Protein AF-A0A962Q8M2-F1 (afdb_monomer_lite)

pLDDT: mean 83.67, std 14.51, range [39.81, 98.06]

Foldseek 3Di:
DDDDDDDDDDDDDDPDDDDPPPPPPPCCDVCNVPVVVVVVVVVVCVVVVVVVVVVVVVVVCVVPVVPVVVVVVVVVVQWDKDKDFFDAPDDDQDDPDPLCVQQVVNVVVVVVVVCVVVVHTRGMDIYTGPSQVVCVVVVHDRDDPRDQKHWDFDAD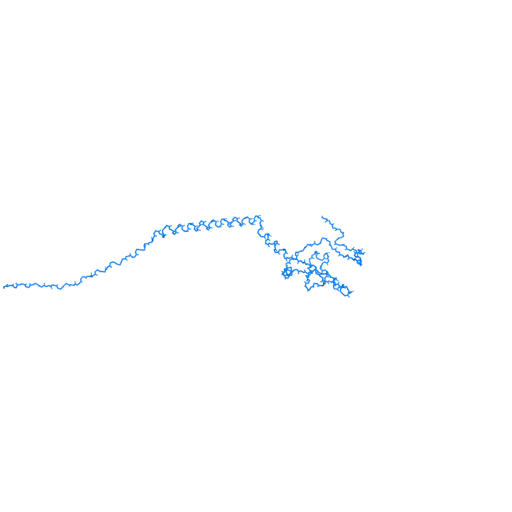PVRHTPDIDMPPPDDDD

Sequence (173 aa):
MSQSQYQRKRLRPAPGNRPPVAARRKRAGLWQKVFAPLLRVTLGVIVLGGALALGYLAWDEMRNATFQSRVLADFAATIGYHVERGPARAPLAPDRGPWDVRLGYAELPGFTQRLLQKGYGIARQAVPSRRLSELAARGVFNVYPEKTQAGLELLDMNGQVIQKARYPRKVYP

Secondary structure (DSSP, 8-state):
----------PPPP---PPP---------HIIIIIHHHHHHHHHHHHHHHHHHHHHHHHHHHHH-HHHHHHHHHHHHT--EEEEES--SSPPPPP--HHHHHTTSTTHHHHHHHHHHTT----EEEEE-HHHHHHHTTTPPP-----S-EEEEEE-TTS-EEEEEEESS----

Structure (mmCIF, N/CA/C/O backbone):
data_AF-A0A962Q8M2-F1
#
_entry.id   AF-A0A962Q8M2-F1
#
loop_
_atom_site.group_PDB
_atom_site.id
_atom_site.type_symbol
_atom_site.label_atom_id
_atom_site.label_alt_id
_atom_site.label_comp_id
_atom_site.label_asym_id
_atom_site.label_entity_id
_atom_site.label_seq_id
_atom_site.pdbx_PDB_ins_code
_atom_site.Cartn_x
_atom_site.Cartn_y
_atom_site.Cartn_z
_atom_site.occupancy
_atom_site.B_iso_or_equiv
_atom_site.auth_seq_id
_atom_site.auth_comp_id
_atom_site.auth_asym_id
_atom_site.auth_atom_id
_atom_site.pdbx_PDB_model_num
ATOM 1 N N . MET A 1 1 ? 94.525 -34.498 -93.079 1.00 39.81 1 MET A N 1
ATOM 2 C CA . MET A 1 1 ? 95.275 -33.229 -93.198 1.00 39.81 1 MET A CA 1
ATOM 3 C C . MET A 1 1 ? 94.539 -32.156 -92.405 1.00 39.81 1 MET A C 1
ATOM 5 O O . MET A 1 1 ? 93.337 -32.054 -92.582 1.00 39.81 1 MET A O 1
ATOM 9 N N . SER A 1 2 ? 95.269 -31.423 -91.552 1.00 43.88 2 SER A N 1
ATOM 10 C CA . SER A 1 2 ? 94.899 -30.197 -90.804 1.00 43.88 2 SER A CA 1
ATOM 11 C C . SER A 1 2 ? 93.735 -30.302 -89.801 1.00 43.88 2 SER A C 1
ATOM 13 O O . SER A 1 2 ? 92.577 -30.364 -90.181 1.00 43.88 2 SER A O 1
ATOM 15 N N . GLN A 1 3 ? 93.970 -30.458 -88.493 1.00 45.25 3 GLN A N 1
ATOM 16 C CA . GLN A 1 3 ? 94.343 -29.409 -87.522 1.00 45.25 3 GLN A CA 1
ATOM 17 C C . GLN A 1 3 ? 93.620 -28.063 -87.710 1.00 45.25 3 GLN A C 1
ATOM 19 O O . GLN A 1 3 ? 93.911 -27.340 -88.658 1.00 45.25 3 GLN A O 1
ATOM 24 N N . SER A 1 4 ? 92.789 -27.688 -86.729 1.00 47.69 4 SER A N 1
ATOM 25 C CA . SER A 1 4 ? 92.931 -26.394 -86.049 1.00 47.69 4 SER A CA 1
ATOM 26 C C . SER A 1 4 ? 92.242 -26.419 -84.683 1.00 47.69 4 SER A C 1
ATOM 28 O O . SER A 1 4 ? 91.036 -26.632 -84.564 1.00 47.69 4 SER A O 1
ATOM 30 N N . GLN A 1 5 ? 93.045 -26.209 -83.645 1.00 53.84 5 GLN A N 1
ATOM 31 C CA . GLN A 1 5 ? 92.617 -25.980 -82.272 1.00 53.84 5 GLN A CA 1
ATOM 32 C C . GLN A 1 5 ? 91.894 -24.634 -82.156 1.00 53.84 5 GLN A C 1
ATOM 34 O O . GLN A 1 5 ? 92.343 -23.654 -82.741 1.00 53.84 5 GLN A O 1
ATOM 39 N N . TYR A 1 6 ? 90.852 -24.553 -81.324 1.00 55.66 6 TYR A N 1
ATOM 40 C CA . TYR A 1 6 ? 90.416 -23.285 -80.737 1.00 55.66 6 TYR A CA 1
ATOM 41 C C . TYR A 1 6 ? 90.001 -23.482 -79.279 1.00 55.66 6 TYR A C 1
ATOM 43 O O . TYR A 1 6 ? 89.078 -24.226 -78.946 1.00 55.66 6 TYR A O 1
ATOM 51 N N . GLN A 1 7 ? 90.730 -22.787 -78.411 1.00 53.69 7 GLN A N 1
ATOM 52 C CA . GLN A 1 7 ? 90.511 -22.686 -76.978 1.00 53.69 7 GLN A CA 1
ATOM 53 C C . GLN A 1 7 ? 89.098 -22.192 -76.630 1.00 53.69 7 GLN A C 1
ATOM 55 O O . GLN A 1 7 ? 88.702 -21.096 -77.029 1.00 53.69 7 GLN A O 1
ATOM 60 N N . ARG A 1 8 ? 88.372 -22.927 -75.777 1.00 53.75 8 ARG A N 1
ATOM 61 C CA . ARG A 1 8 ? 87.180 -22.404 -75.091 1.00 53.75 8 ARG A CA 1
ATOM 62 C C . ARG A 1 8 ? 87.534 -21.878 -73.700 1.00 53.75 8 ARG A C 1
ATOM 64 O O . ARG A 1 8 ? 87.660 -22.607 -72.722 1.00 53.75 8 ARG A O 1
ATOM 71 N N . LYS A 1 9 ? 87.651 -20.554 -73.676 1.00 53.19 9 LYS A N 1
ATOM 72 C CA . LYS A 1 9 ? 87.553 -19.616 -72.553 1.00 53.19 9 LYS A CA 1
ATOM 73 C C . LYS A 1 9 ? 86.542 -20.098 -71.493 1.00 53.19 9 LYS A C 1
ATOM 75 O O . LYS A 1 9 ? 85.356 -20.235 -71.786 1.00 53.19 9 LYS A O 1
ATOM 80 N N . ARG A 1 10 ? 87.000 -20.339 -70.257 1.00 53.72 10 ARG A N 1
ATOM 81 C CA . ARG A 1 10 ? 86.132 -20.640 -69.103 1.00 53.72 10 ARG A CA 1
ATOM 82 C C . ARG A 1 10 ? 85.272 -19.412 -68.780 1.00 53.72 10 ARG A C 1
ATOM 84 O O . ARG A 1 10 ? 85.790 -18.394 -68.326 1.00 53.72 10 ARG A O 1
ATOM 91 N N . LEU A 1 11 ? 83.968 -19.503 -69.035 1.00 61.22 11 LEU A N 1
ATOM 92 C CA . LEU A 1 11 ? 82.983 -18.479 -68.685 1.00 61.22 11 LEU A CA 1
ATOM 93 C C . LEU A 1 11 ? 82.553 -18.665 -67.223 1.00 61.22 11 LEU A C 1
ATOM 95 O O . LEU A 1 11 ? 82.126 -19.748 -66.827 1.00 61.22 11 LEU A O 1
ATOM 99 N N . ARG A 1 12 ? 82.681 -17.602 -66.422 1.00 55.94 12 ARG A N 1
ATOM 100 C CA . ARG A 1 12 ? 82.076 -17.504 -65.086 1.00 55.94 12 ARG A CA 1
ATOM 101 C C . ARG A 1 12 ? 80.547 -17.595 -65.231 1.00 55.94 12 ARG A C 1
ATOM 103 O O . ARG A 1 12 ? 80.019 -16.957 -66.144 1.00 55.94 12 ARG A O 1
ATOM 110 N N . PRO A 1 13 ? 79.825 -18.332 -64.369 1.00 58.47 13 PRO A N 1
ATOM 111 C CA . PRO A 1 13 ? 78.370 -18.328 -64.415 1.00 58.47 13 PRO A CA 1
ATOM 112 C C . PRO A 1 13 ? 77.850 -16.929 -64.062 1.00 58.47 13 PRO A C 1
ATOM 114 O O . PRO A 1 13 ? 78.209 -16.353 -63.035 1.00 58.47 13 PRO A O 1
ATOM 117 N N . ALA A 1 14 ? 77.033 -16.380 -64.959 1.00 60.56 14 ALA A N 1
ATOM 118 C CA . ALA A 1 14 ? 76.285 -15.148 -64.756 1.00 60.56 14 ALA A CA 1
ATOM 119 C C . ALA A 1 14 ? 75.292 -15.312 -63.586 1.00 60.56 14 ALA A C 1
ATOM 121 O O . ALA A 1 14 ? 74.832 -16.432 -63.343 1.00 60.56 14 ALA A O 1
ATOM 122 N N . PRO A 1 15 ? 74.936 -14.234 -62.861 1.00 54.62 15 PRO A N 1
ATOM 123 C CA . PRO A 1 15 ? 73.943 -14.309 -61.796 1.00 54.62 15 PRO A CA 1
ATOM 124 C C . PRO A 1 15 ? 72.609 -14.789 -62.375 1.00 54.62 15 PRO A C 1
ATOM 126 O O . PRO A 1 15 ? 71.958 -14.097 -63.154 1.00 54.62 15 PRO A O 1
ATOM 129 N N . GLY A 1 16 ? 72.241 -16.018 -62.012 1.00 52.97 16 GLY A N 1
ATOM 130 C CA . GLY A 1 16 ? 71.000 -16.653 -62.420 1.00 52.97 16 GLY A CA 1
ATOM 131 C C . GLY A 1 16 ? 69.795 -15.882 -61.894 1.00 52.97 16 GLY A C 1
ATOM 132 O O . GLY A 1 16 ? 69.687 -15.596 -60.700 1.00 52.97 16 GLY A O 1
ATOM 133 N N . ASN A 1 17 ? 68.900 -15.563 -62.824 1.00 60.66 17 ASN A N 1
ATOM 134 C CA . ASN A 1 17 ? 67.601 -14.946 -62.615 1.00 60.66 17 ASN A CA 1
ATOM 135 C C . ASN A 1 17 ? 66.845 -15.607 -61.453 1.00 60.66 17 ASN A C 1
ATOM 137 O O . ASN A 1 17 ? 66.380 -16.741 -61.567 1.00 60.66 17 ASN A O 1
ATOM 141 N N . ARG A 1 18 ? 66.654 -14.872 -60.352 1.00 59.50 18 ARG A N 1
ATOM 142 C CA . ARG A 1 18 ? 65.580 -15.194 -59.408 1.00 59.50 18 ARG A CA 1
ATOM 143 C C . ARG A 1 18 ? 64.263 -14.927 -60.146 1.00 59.50 18 ARG A C 1
ATOM 145 O O . ARG A 1 18 ? 64.118 -13.821 -60.674 1.00 59.50 18 ARG A O 1
ATOM 152 N N . PRO A 1 19 ? 63.317 -15.880 -60.225 1.00 60.56 19 PRO A N 1
ATOM 153 C CA . PRO A 1 19 ? 62.005 -15.567 -60.770 1.00 60.56 19 PRO A CA 1
ATOM 154 C C . PRO A 1 19 ? 61.410 -14.419 -59.941 1.00 60.56 19 PRO A C 1
ATOM 156 O O . PRO A 1 19 ? 61.596 -14.401 -58.717 1.00 60.56 19 PRO A O 1
ATOM 159 N N . PRO A 1 20 ? 60.734 -13.437 -60.561 1.00 60.44 20 PRO A N 1
ATOM 160 C CA . PRO A 1 20 ? 60.090 -12.382 -59.799 1.00 60.44 20 PRO A CA 1
ATOM 161 C C . PRO A 1 20 ? 59.105 -13.037 -58.830 1.00 60.44 20 PRO A C 1
ATOM 163 O O . PRO A 1 20 ? 58.244 -13.815 -59.242 1.00 60.44 20 PRO A O 1
ATOM 166 N N . VAL A 1 21 ? 59.251 -12.747 -57.534 1.00 59.94 21 VAL A N 1
ATOM 167 C CA . VAL A 1 21 ? 58.267 -13.124 -56.518 1.00 59.94 21 VAL A CA 1
ATOM 168 C C . VAL A 1 21 ? 56.952 -12.517 -56.982 1.00 59.94 21 VAL A C 1
ATOM 170 O O . VAL A 1 21 ? 56.803 -11.294 -56.982 1.00 59.94 21 VAL A O 1
ATOM 173 N N . ALA A 1 22 ? 56.034 -13.354 -57.470 1.00 58.16 22 ALA A N 1
ATOM 174 C CA . ALA A 1 22 ? 54.745 -12.896 -57.950 1.00 58.16 22 ALA A CA 1
ATOM 175 C C . ALA A 1 22 ? 54.082 -12.136 -56.801 1.00 58.16 22 ALA A C 1
ATOM 177 O O . ALA A 1 22 ? 53.712 -12.727 -55.784 1.00 58.16 22 ALA A O 1
ATOM 178 N N . ALA A 1 23 ? 53.985 -10.812 -56.934 1.00 58.47 23 ALA A N 1
ATOM 179 C CA . ALA A 1 23 ? 53.290 -9.985 -55.970 1.00 58.47 23 ALA A CA 1
ATOM 180 C C . ALA A 1 23 ? 51.878 -10.556 -55.851 1.00 58.47 23 ALA A C 1
ATOM 182 O O . ALA A 1 23 ? 51.100 -10.511 -56.809 1.00 58.47 23 ALA A O 1
ATOM 183 N N . ARG A 1 24 ? 51.562 -11.148 -54.693 1.00 57.09 24 ARG A N 1
ATOM 184 C CA . ARG A 1 24 ? 50.233 -11.663 -54.371 1.00 57.09 24 ARG A CA 1
ATOM 185 C C . ARG A 1 24 ? 49.301 -10.459 -54.320 1.00 57.09 24 ARG A C 1
ATOM 187 O O . ARG A 1 24 ? 49.057 -9.894 -53.258 1.00 57.09 24 ARG A O 1
ATOM 194 N N . ARG A 1 25 ? 48.825 -10.019 -55.489 1.00 58.47 25 ARG A N 1
ATOM 195 C CA . ARG A 1 25 ? 47.804 -8.985 -55.634 1.00 58.47 25 ARG A CA 1
ATOM 196 C C . ARG A 1 25 ? 46.627 -9.489 -54.816 1.00 58.47 25 ARG A C 1
ATOM 198 O O . ARG A 1 25 ? 45.952 -10.431 -55.230 1.00 58.47 25 ARG A O 1
ATOM 205 N N . LYS A 1 26 ? 46.403 -8.899 -53.637 1.00 60.25 26 LYS A N 1
ATOM 206 C CA . LYS A 1 26 ? 45.148 -9.065 -52.910 1.00 60.25 26 LYS A CA 1
ATOM 207 C C . LYS A 1 26 ? 44.077 -8.523 -53.848 1.00 60.25 26 LYS A C 1
ATOM 209 O O . LYS A 1 26 ? 43.858 -7.317 -53.914 1.00 60.25 26 LYS A O 1
ATOM 214 N N . ARG A 1 27 ? 43.473 -9.402 -54.651 1.00 56.25 27 ARG A N 1
ATOM 215 C CA . ARG A 1 27 ? 42.245 -9.103 -55.377 1.00 56.25 27 ARG A CA 1
ATOM 216 C C . ARG A 1 27 ? 41.196 -8.909 -54.289 1.00 56.25 27 ARG A C 1
ATOM 218 O O . ARG A 1 27 ? 40.536 -9.861 -53.897 1.00 56.25 27 ARG A O 1
ATOM 225 N N . ALA A 1 28 ? 41.126 -7.699 -53.735 1.00 60.56 28 ALA A N 1
ATOM 226 C CA . ALA A 1 28 ? 39.992 -7.262 -52.943 1.00 60.56 28 ALA A CA 1
ATOM 227 C C . ALA A 1 28 ? 38.801 -7.342 -53.897 1.00 60.56 28 ALA A C 1
ATOM 229 O O . ALA A 1 28 ? 38.640 -6.487 -54.772 1.00 60.56 28 ALA A O 1
ATOM 230 N N . GLY A 1 29 ? 38.097 -8.476 -53.837 1.00 60.97 29 GLY A N 1
ATOM 231 C CA . GLY A 1 29 ? 37.038 -8.815 -54.774 1.00 60.97 29 GLY A CA 1
ATOM 232 C C . GLY A 1 29 ? 35.982 -7.722 -54.762 1.00 60.97 29 GLY A C 1
ATOM 233 O O . GLY A 1 29 ? 35.800 -7.064 -53.738 1.00 60.97 29 GLY A O 1
ATOM 234 N N . LEU A 1 30 ? 35.276 -7.528 -55.879 1.00 59.97 30 LEU A N 1
ATOM 235 C CA . LEU A 1 30 ? 34.151 -6.586 -55.968 1.00 59.97 30 LEU A CA 1
ATOM 236 C C . LEU A 1 30 ? 33.201 -6.690 -54.755 1.00 59.97 30 LEU A C 1
ATOM 238 O O . LEU A 1 30 ? 32.690 -5.682 -54.281 1.00 59.97 30 LEU A O 1
ATOM 242 N N . TRP A 1 31 ? 33.070 -7.883 -54.171 1.00 57.12 31 TRP A N 1
ATOM 243 C CA . TRP A 1 31 ? 32.401 -8.133 -52.895 1.00 57.12 31 TRP A CA 1
ATOM 244 C C . TRP A 1 31 ? 32.852 -7.217 -51.735 1.00 57.12 31 TRP A C 1
ATOM 246 O O . TRP A 1 31 ? 32.015 -6.635 -51.056 1.00 57.12 31 TRP A O 1
ATOM 256 N N . GLN A 1 32 ? 34.149 -6.983 -51.521 1.00 63.31 32 GLN A N 1
ATOM 257 C CA . GLN A 1 32 ? 34.619 -6.082 -50.455 1.00 63.31 32 GLN A CA 1
ATOM 258 C C . GLN A 1 32 ? 34.373 -4.595 -50.750 1.00 63.31 32 GLN A C 1
ATOM 260 O O . GLN A 1 32 ? 34.325 -3.799 -49.818 1.00 63.31 32 GLN A O 1
ATOM 265 N N . LYS A 1 33 ? 34.236 -4.203 -52.022 1.00 62.25 33 LYS A N 1
ATOM 266 C CA . LYS A 1 33 ? 34.080 -2.792 -52.416 1.00 62.25 33 LYS A CA 1
ATOM 267 C C . LYS A 1 33 ? 32.628 -2.352 -52.562 1.00 62.25 33 LYS A C 1
ATOM 269 O O . LYS A 1 33 ? 32.366 -1.166 -52.426 1.00 62.25 33 LYS A O 1
ATOM 274 N N . VAL A 1 34 ? 31.709 -3.283 -52.826 1.00 66.62 34 VAL A N 1
ATOM 275 C CA . VAL A 1 34 ? 30.295 -2.966 -53.091 1.00 66.62 34 VAL A CA 1
ATOM 276 C C . VAL A 1 34 ? 29.365 -3.585 -52.044 1.00 66.62 34 VAL A C 1
ATOM 278 O O . VAL A 1 34 ? 28.531 -2.881 -51.486 1.00 66.62 34 VAL A O 1
ATOM 281 N N . PHE A 1 35 ? 29.555 -4.859 -51.676 1.00 71.50 35 PHE A N 1
ATOM 282 C CA . PHE A 1 35 ? 28.709 -5.506 -50.661 1.00 71.50 35 PHE A CA 1
ATOM 283 C C . PHE A 1 35 ? 29.010 -5.023 -49.239 1.00 71.50 35 PHE A C 1
ATOM 285 O O . PHE A 1 35 ? 28.086 -4.819 -48.461 1.00 71.50 35 PHE A O 1
ATOM 292 N N . ALA A 1 36 ? 30.279 -4.795 -48.887 1.00 74.31 36 ALA A N 1
ATOM 293 C CA . ALA A 1 36 ? 30.637 -4.311 -47.551 1.00 74.31 36 ALA A CA 1
ATOM 294 C C . ALA A 1 36 ? 30.062 -2.918 -47.202 1.00 74.31 36 ALA A C 1
ATOM 296 O O . ALA A 1 36 ? 29.542 -2.772 -46.095 1.00 74.31 36 ALA A O 1
ATOM 297 N N . PRO A 1 37 ? 30.114 -1.887 -48.075 1.00 78.25 37 PRO A N 1
ATOM 298 C CA . PRO A 1 37 ? 29.455 -0.615 -47.782 1.00 78.25 37 PRO A CA 1
ATOM 299 C C . PRO A 1 37 ? 27.929 -0.724 -47.830 1.00 78.25 37 PRO A C 1
ATOM 301 O O . PRO A 1 37 ? 27.277 -0.130 -46.979 1.00 78.25 37 PRO A O 1
ATOM 304 N N . LEU A 1 38 ? 27.359 -1.522 -48.741 1.00 84.31 38 LEU A N 1
ATOM 305 C CA . LEU A 1 38 ? 25.911 -1.738 -48.801 1.00 84.31 38 LEU A CA 1
ATOM 306 C C . LEU A 1 38 ? 25.385 -2.369 -47.504 1.00 84.31 38 LEU A C 1
ATOM 308 O O . LEU A 1 38 ? 24.446 -1.843 -46.919 1.00 84.31 38 LEU A O 1
ATOM 312 N N . LEU A 1 39 ? 26.054 -3.413 -46.999 1.00 86.94 39 LEU A N 1
ATOM 313 C CA . LEU A 1 39 ? 25.722 -4.061 -45.726 1.00 86.94 39 LEU A CA 1
ATOM 314 C C . LEU A 1 39 ? 25.811 -3.083 -44.541 1.00 86.94 39 LEU A C 1
ATOM 316 O O . LEU A 1 39 ? 24.973 -3.105 -43.642 1.00 86.94 39 LEU A O 1
ATOM 320 N N . ARG A 1 40 ? 26.825 -2.208 -44.531 1.00 87.06 40 ARG A N 1
ATOM 321 C CA . ARG A 1 40 ? 26.994 -1.185 -43.486 1.00 87.06 40 ARG A CA 1
ATOM 322 C C . ARG A 1 40 ? 25.892 -0.135 -43.530 1.00 87.06 40 ARG A C 1
ATOM 324 O O . ARG A 1 40 ? 25.403 0.250 -42.476 1.00 87.06 40 ARG A O 1
ATOM 331 N N . VAL A 1 41 ? 25.492 0.304 -44.722 1.00 90.44 41 VAL A N 1
ATOM 332 C CA . VAL A 1 41 ? 24.385 1.252 -44.894 1.00 90.44 41 VAL A CA 1
ATOM 333 C C . VAL A 1 41 ? 23.072 0.607 -44.472 1.00 90.44 41 VAL A C 1
ATOM 335 O O . VAL A 1 41 ? 22.346 1.205 -43.689 1.00 90.44 41 VAL A O 1
ATOM 338 N N . THR A 1 42 ? 22.788 -0.627 -44.895 1.00 90.88 42 THR A N 1
ATOM 339 C CA . THR A 1 42 ? 21.571 -1.332 -44.467 1.00 90.88 42 THR A CA 1
ATOM 340 C C . THR A 1 42 ? 21.541 -1.534 -42.957 1.00 90.88 42 THR A C 1
ATOM 342 O O . THR A 1 42 ? 20.516 -1.285 -42.334 1.00 90.88 42 THR A O 1
ATOM 345 N N . LEU A 1 43 ? 22.670 -1.908 -42.344 1.00 94.94 43 LEU A N 1
ATOM 346 C CA . LEU A 1 43 ? 22.767 -2.029 -40.891 1.00 94.94 43 LEU A CA 1
ATOM 347 C C . LEU A 1 43 ? 22.561 -0.670 -40.208 1.00 94.94 43 LEU A C 1
ATOM 349 O O . LEU A 1 43 ? 21.826 -0.588 -39.233 1.00 94.94 43 LEU A O 1
ATOM 353 N N . GLY A 1 44 ? 23.156 0.398 -40.744 1.00 94.06 44 GLY A N 1
ATOM 354 C CA . GLY A 1 44 ? 22.982 1.760 -40.242 1.00 94.06 44 GLY A CA 1
ATOM 355 C C . GLY A 1 44 ? 21.533 2.238 -40.321 1.00 94.06 44 GLY A C 1
ATOM 356 O O . GLY A 1 44 ? 21.037 2.818 -39.362 1.00 94.06 44 GLY A O 1
ATOM 357 N N . VAL A 1 45 ? 20.830 1.938 -41.415 1.00 95.69 45 VAL A N 1
ATOM 358 C CA . VAL A 1 45 ? 19.402 2.248 -41.579 1.00 95.69 45 VAL A CA 1
ATOM 359 C C . VAL A 1 45 ? 18.549 1.447 -40.599 1.00 95.69 45 VAL A C 1
ATOM 361 O O . VAL A 1 45 ? 17.659 2.020 -39.980 1.00 95.69 45 VAL A O 1
ATOM 364 N N . ILE A 1 46 ? 18.834 0.155 -40.403 1.00 96.75 46 ILE A N 1
ATOM 365 C CA . ILE A 1 46 ? 18.127 -0.674 -39.414 1.00 96.75 46 ILE A CA 1
ATOM 366 C C . ILE A 1 46 ? 18.341 -0.122 -38.002 1.00 96.75 46 ILE A C 1
ATOM 368 O O . ILE A 1 46 ? 17.381 0.017 -37.250 1.00 96.75 46 ILE A O 1
ATOM 372 N N . VAL A 1 47 ? 19.579 0.230 -37.645 1.00 97.31 47 VAL A N 1
ATOM 373 C CA . VAL A 1 47 ? 19.903 0.796 -36.329 1.00 97.31 47 VAL A CA 1
ATOM 374 C C . VAL A 1 47 ? 19.232 2.154 -36.136 1.00 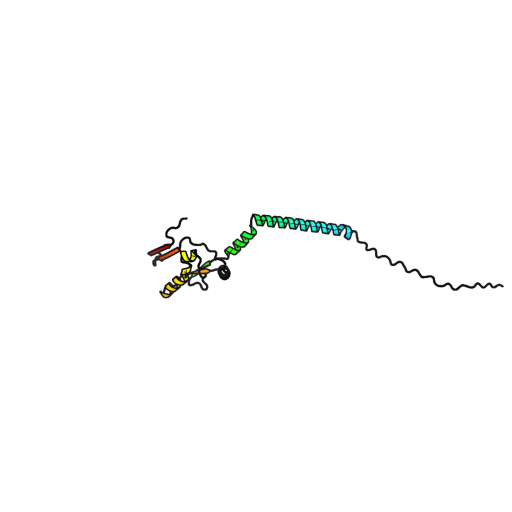97.31 47 VAL A C 1
ATOM 376 O O . VAL A 1 47 ? 18.626 2.379 -35.093 1.00 97.31 47 VAL A O 1
ATOM 379 N N . LEU A 1 48 ? 19.288 3.041 -37.133 1.00 97.25 48 LEU A N 1
ATOM 380 C CA . LEU A 1 48 ? 18.642 4.352 -37.070 1.00 97.25 48 LEU A CA 1
ATOM 381 C C . LEU A 1 48 ? 17.119 4.217 -36.967 1.00 97.25 48 LEU A C 1
ATOM 383 O O . LEU A 1 48 ? 16.507 4.856 -36.117 1.00 97.25 48 LEU A O 1
ATOM 387 N N . GLY A 1 49 ? 16.513 3.354 -37.784 1.00 97.81 49 GLY A N 1
ATOM 388 C CA . GLY A 1 49 ? 15.083 3.060 -37.726 1.00 97.81 49 GLY A CA 1
ATOM 389 C C . GLY A 1 49 ? 14.671 2.479 -36.373 1.00 97.81 49 GLY A C 1
ATOM 390 O O . GLY A 1 49 ? 13.698 2.936 -35.780 1.00 97.81 49 GLY A O 1
ATOM 391 N N . GLY A 1 50 ? 15.454 1.538 -35.841 1.00 97.94 50 GLY A N 1
ATOM 392 C CA . GLY A 1 50 ? 15.253 0.979 -34.505 1.00 97.94 50 GLY A CA 1
ATOM 393 C C . GLY A 1 50 ? 15.369 2.033 -33.402 1.00 97.94 50 GLY A C 1
ATOM 394 O O . GLY A 1 50 ? 14.525 2.076 -32.512 1.00 97.94 50 GLY A O 1
ATOM 395 N N . ALA A 1 51 ? 16.357 2.927 -33.479 1.00 97.81 51 ALA A N 1
ATOM 396 C CA . ALA A 1 51 ? 16.533 4.013 -32.517 1.00 97.81 51 ALA A CA 1
ATOM 397 C C . ALA A 1 51 ? 15.363 5.009 -32.547 1.00 97.81 51 ALA A C 1
ATOM 399 O O . ALA A 1 51 ? 14.878 5.408 -31.491 1.00 97.81 51 ALA A O 1
ATOM 400 N N . LEU A 1 52 ? 14.873 5.370 -33.737 1.00 98.06 52 LEU A N 1
ATOM 401 C CA . LEU A 1 52 ? 13.695 6.229 -33.889 1.00 98.06 52 LEU A CA 1
ATOM 402 C C . LEU A 1 52 ? 12.431 5.557 -33.337 1.00 98.06 52 LEU A C 1
ATOM 404 O O . LEU A 1 52 ? 11.664 6.204 -32.628 1.00 98.06 52 LEU A O 1
ATOM 408 N N . ALA A 1 53 ? 12.236 4.263 -33.603 1.00 97.31 53 ALA A N 1
ATOM 409 C CA . ALA A 1 53 ? 11.105 3.504 -33.074 1.00 97.31 53 ALA A CA 1
ATOM 410 C C . ALA A 1 53 ? 11.147 3.401 -31.541 1.00 97.31 53 ALA A C 1
ATOM 412 O O . ALA A 1 53 ? 10.146 3.666 -30.881 1.00 97.31 53 ALA A O 1
ATOM 413 N N . LEU A 1 54 ? 12.310 3.081 -30.962 1.00 97.38 54 LEU A N 1
ATOM 414 C CA . LEU A 1 54 ? 12.497 3.061 -29.509 1.00 97.38 54 LEU A CA 1
ATOM 415 C C . LEU A 1 54 ? 12.283 4.447 -28.892 1.00 97.38 54 LEU A C 1
ATOM 417 O O . LEU A 1 54 ? 11.641 4.550 -27.851 1.00 97.38 54 LEU A O 1
ATOM 421 N N . GLY A 1 55 ? 12.774 5.505 -29.542 1.00 97.44 55 GLY A N 1
ATOM 422 C CA . GLY A 1 55 ? 12.555 6.883 -29.108 1.00 97.44 55 GLY A CA 1
ATOM 423 C C . GLY A 1 55 ? 11.076 7.266 -29.112 1.00 97.44 55 GLY A C 1
ATOM 424 O O . GLY A 1 55 ? 10.599 7.865 -28.152 1.00 97.44 55 GLY A O 1
ATOM 425 N N . TYR A 1 56 ? 10.334 6.867 -30.148 1.00 97.06 56 TYR A N 1
ATOM 426 C CA . TYR A 1 56 ? 8.891 7.084 -30.222 1.00 97.06 56 TYR A CA 1
ATOM 427 C C . TYR A 1 56 ? 8.135 6.315 -29.133 1.00 97.06 56 TYR A C 1
ATOM 429 O O . TYR A 1 56 ? 7.316 6.910 -28.441 1.00 97.06 56 TYR A O 1
ATOM 437 N N . LEU A 1 57 ? 8.443 5.029 -28.927 1.00 96.69 57 LEU A N 1
ATOM 438 C CA . LEU A 1 57 ? 7.831 4.225 -27.863 1.00 96.69 57 LEU A CA 1
ATOM 439 C C . LEU A 1 57 ? 8.134 4.791 -26.471 1.00 96.69 57 LEU A C 1
ATOM 441 O O . LEU A 1 57 ? 7.250 4.838 -25.623 1.00 96.69 57 LEU A O 1
ATOM 445 N N . ALA A 1 58 ? 9.365 5.252 -26.235 1.00 95.81 58 ALA A N 1
ATOM 446 C CA . ALA A 1 58 ? 9.733 5.899 -24.981 1.00 95.81 58 ALA A CA 1
ATOM 447 C C . ALA A 1 58 ? 8.965 7.212 -24.779 1.00 95.81 58 ALA A C 1
ATOM 449 O O . ALA A 1 58 ? 8.491 7.479 -23.679 1.00 95.81 58 ALA A O 1
ATOM 450 N N . TRP A 1 59 ? 8.808 8.018 -25.832 1.00 97.00 59 TRP A N 1
ATOM 451 C CA . TRP A 1 59 ? 8.027 9.252 -25.775 1.00 97.00 59 TRP A CA 1
ATOM 452 C C . TRP A 1 59 ? 6.537 8.990 -25.517 1.00 97.00 59 TRP A C 1
ATOM 454 O O . TRP A 1 59 ? 5.947 9.659 -24.670 1.00 97.00 59 TRP A O 1
ATOM 464 N N . ASP A 1 60 ? 5.947 8.000 -26.191 1.00 96.44 60 ASP A N 1
ATOM 465 C CA . ASP A 1 60 ? 4.555 7.588 -25.983 1.00 96.44 60 ASP A CA 1
ATOM 466 C C . ASP A 1 60 ? 4.325 7.080 -24.554 1.00 96.44 60 ASP A C 1
ATOM 468 O O . ASP A 1 60 ? 3.409 7.534 -23.867 1.00 96.44 60 ASP A O 1
ATOM 472 N N . GLU A 1 61 ? 5.219 6.227 -24.051 1.00 97.00 61 GLU A N 1
ATOM 473 C CA . GLU A 1 61 ? 5.154 5.734 -22.676 1.00 97.00 61 GLU A CA 1
ATOM 474 C C . GLU A 1 61 ? 5.365 6.862 -21.657 1.00 97.00 61 GLU A C 1
ATOM 476 O O . GLU A 1 61 ? 4.676 6.907 -20.648 1.00 97.00 61 GLU A O 1
ATOM 481 N N . MET A 1 62 ? 6.246 7.833 -21.912 1.00 95.50 62 MET A N 1
ATOM 482 C CA . MET A 1 62 ? 6.379 9.010 -21.041 1.00 95.50 62 MET A CA 1
ATOM 483 C C . MET A 1 62 ? 5.130 9.897 -21.055 1.00 95.50 62 MET A C 1
ATOM 485 O O . MET A 1 62 ? 4.861 10.590 -20.073 1.00 95.50 62 MET A O 1
ATOM 489 N N . ARG A 1 63 ? 4.381 9.916 -22.164 1.00 96.25 63 ARG A N 1
ATOM 490 C CA . ARG A 1 63 ? 3.173 10.731 -22.296 1.00 96.25 63 ARG A CA 1
ATOM 491 C C . ARG A 1 63 ? 1.948 10.069 -21.673 1.00 96.25 63 ARG A C 1
ATOM 493 O O . ARG A 1 63 ? 1.139 10.776 -21.077 1.00 96.25 63 ARG A O 1
ATOM 500 N N . ASN A 1 64 ? 1.827 8.751 -21.817 1.00 95.00 64 ASN A N 1
ATOM 501 C CA . ASN A 1 64 ? 0.624 7.993 -21.470 1.00 95.00 64 ASN A CA 1
ATOM 502 C C . ASN A 1 64 ? 0.813 7.044 -20.272 1.00 95.00 64 ASN A C 1
ATOM 504 O O . ASN A 1 64 ? -0.172 6.647 -19.656 1.00 95.00 64 ASN A O 1
ATOM 508 N N . ALA A 1 65 ? 2.056 6.693 -19.924 1.00 95.25 65 ALA A N 1
ATOM 509 C CA . ALA A 1 65 ? 2.441 5.783 -18.837 1.00 95.25 65 ALA A CA 1
ATOM 510 C C . ALA A 1 65 ? 1.648 4.465 -18.818 1.00 95.25 65 ALA A C 1
ATOM 512 O O . ALA A 1 65 ? 1.356 3.919 -17.750 1.00 95.25 65 ALA A O 1
ATOM 513 N N . THR A 1 66 ? 1.244 3.968 -19.989 1.00 93.62 66 THR A N 1
ATOM 514 C CA . THR A 1 66 ? 0.280 2.870 -20.115 1.00 93.62 66 THR A CA 1
ATOM 515 C C . THR A 1 66 ? 0.865 1.562 -19.598 1.00 93.62 66 THR A C 1
ATOM 517 O O . THR A 1 66 ? 0.211 0.840 -18.839 1.00 93.62 66 THR A O 1
ATOM 520 N N . PHE A 1 67 ? 2.102 1.245 -19.988 1.00 94.19 67 PHE A N 1
ATOM 521 C CA . PHE A 1 67 ? 2.756 0.010 -19.578 1.00 94.19 67 PHE A CA 1
ATOM 522 C C . PHE A 1 67 ? 3.152 0.059 -18.099 1.00 94.19 67 PHE A C 1
ATOM 524 O O . PHE A 1 67 ? 2.809 -0.852 -17.342 1.00 94.19 67 PHE A O 1
ATOM 531 N N . GLN A 1 68 ? 3.808 1.138 -17.665 1.00 94.25 68 GLN A N 1
ATOM 532 C CA . GLN A 1 68 ? 4.222 1.338 -16.277 1.00 94.25 68 GLN A CA 1
ATOM 533 C C . GLN A 1 68 ? 3.029 1.285 -15.324 1.00 94.25 68 GLN A C 1
ATOM 535 O O . GLN A 1 68 ? 3.075 0.557 -14.332 1.00 94.25 68 GLN A O 1
ATOM 540 N N . SER A 1 69 ? 1.939 1.989 -15.642 1.00 95.44 69 SER A N 1
ATOM 541 C CA . SER A 1 69 ? 0.743 2.012 -14.795 1.00 95.44 69 SER A CA 1
ATOM 542 C C . SER A 1 69 ? 0.100 0.638 -14.685 1.00 95.44 69 SER A C 1
ATOM 544 O O . SER A 1 69 ? -0.315 0.253 -13.597 1.00 95.44 69 SER A O 1
ATOM 546 N N . ARG A 1 70 ? 0.057 -0.139 -15.774 1.00 96.00 70 ARG A N 1
ATOM 547 C CA . ARG A 1 70 ? -0.485 -1.502 -15.740 1.00 96.00 70 ARG A CA 1
ATOM 548 C C . ARG A 1 70 ? 0.356 -2.427 -14.863 1.00 96.00 70 ARG A C 1
ATOM 550 O O . ARG A 1 70 ? -0.195 -3.112 -14.010 1.00 96.00 70 ARG A O 1
ATOM 557 N N . VAL A 1 71 ? 1.679 -2.406 -15.023 1.00 95.94 71 VAL A N 1
ATOM 558 C CA . VAL A 1 71 ? 2.592 -3.217 -14.201 1.00 95.94 71 VAL A CA 1
ATOM 559 C C . VAL A 1 71 ? 2.487 -2.836 -12.723 1.00 95.94 71 VAL A C 1
ATOM 561 O O . VAL A 1 71 ? 2.437 -3.711 -11.857 1.00 95.94 71 VAL A O 1
ATOM 564 N N . LEU A 1 72 ? 2.420 -1.537 -12.422 1.00 93.56 72 LEU A N 1
ATOM 565 C CA . LEU A 1 72 ? 2.244 -1.047 -11.056 1.00 93.56 72 LEU A CA 1
ATOM 566 C C . LEU A 1 72 ? 0.870 -1.409 -10.486 1.00 93.56 72 LEU A C 1
ATOM 568 O O . LEU A 1 72 ? 0.794 -1.774 -9.316 1.00 93.56 72 LEU A O 1
ATOM 572 N N . ALA A 1 73 ? -0.194 -1.354 -11.287 1.00 93.31 73 ALA A N 1
ATOM 573 C CA . ALA A 1 73 ? -1.537 -1.749 -10.873 1.00 93.31 73 ALA A CA 1
ATOM 574 C C . ALA A 1 73 ? -1.614 -3.249 -10.560 1.00 93.31 73 ALA A C 1
ATOM 576 O O . ALA A 1 73 ? -2.125 -3.625 -9.506 1.00 93.31 73 ALA A O 1
ATOM 577 N N . ASP A 1 74 ? -1.041 -4.096 -11.419 1.00 94.25 74 ASP A N 1
ATOM 578 C CA . ASP A 1 74 ? -0.973 -5.543 -11.198 1.00 94.25 74 ASP A CA 1
ATOM 579 C C . ASP A 1 74 ? -0.160 -5.867 -9.933 1.00 94.25 74 ASP A C 1
ATOM 581 O O . ASP A 1 74 ? -0.554 -6.713 -9.130 1.00 94.25 74 ASP A O 1
ATOM 585 N N . PHE A 1 75 ? 0.949 -5.155 -9.700 1.00 92.44 75 PHE A N 1
ATOM 586 C CA . PHE A 1 75 ? 1.718 -5.281 -8.462 1.00 92.44 75 PHE A CA 1
ATOM 587 C C . PHE A 1 75 ? 0.914 -4.822 -7.237 1.00 92.44 75 PHE A C 1
ATOM 589 O O . PHE A 1 75 ? 0.853 -5.546 -6.240 1.00 92.44 75 PHE A O 1
ATOM 596 N N . ALA A 1 76 ? 0.261 -3.661 -7.310 1.00 90.81 76 ALA A N 1
ATOM 597 C CA . ALA A 1 76 ? -0.552 -3.112 -6.230 1.00 90.81 76 ALA A CA 1
ATOM 598 C C . ALA A 1 76 ? -1.733 -4.023 -5.870 1.00 90.81 76 ALA A C 1
ATOM 600 O O . ALA A 1 76 ? -2.038 -4.176 -4.692 1.00 90.81 76 ALA A O 1
ATOM 601 N N . ALA A 1 77 ? -2.330 -4.712 -6.846 1.00 90.50 77 ALA A N 1
ATOM 602 C CA . ALA A 1 77 ? -3.395 -5.688 -6.614 1.00 90.50 77 ALA A CA 1
ATOM 603 C C . ALA A 1 77 ? -2.953 -6.875 -5.734 1.00 90.50 77 ALA A C 1
ATOM 605 O O . ALA A 1 77 ? -3.786 -7.527 -5.106 1.00 90.50 77 ALA A O 1
ATOM 606 N N . THR A 1 78 ? -1.647 -7.153 -5.647 1.00 91.75 78 THR A N 1
ATOM 607 C CA . THR A 1 78 ? -1.105 -8.183 -4.741 1.00 91.75 78 THR A CA 1
ATOM 608 C C . THR A 1 78 ? -0.913 -7.698 -3.302 1.00 91.75 78 THR A C 1
ATOM 610 O O . THR A 1 78 ? -0.656 -8.511 -2.411 1.00 91.75 78 THR A O 1
ATOM 613 N N . ILE A 1 79 ? -1.022 -6.388 -3.064 1.00 92.25 79 ILE A N 1
ATOM 614 C CA . ILE A 1 79 ? -0.868 -5.756 -1.756 1.00 92.25 79 ILE A CA 1
ATOM 615 C C . ILE A 1 79 ? -2.258 -5.580 -1.154 1.00 92.25 79 ILE A C 1
ATOM 617 O O . ILE A 1 79 ? -3.036 -4.722 -1.557 1.00 92.25 79 ILE A O 1
ATOM 621 N N . GLY A 1 80 ? -2.568 -6.389 -0.151 1.00 91.06 80 GLY A N 1
ATOM 622 C CA . GLY A 1 80 ? -3.839 -6.274 0.550 1.00 91.06 80 GLY A CA 1
ATOM 623 C C . GLY A 1 80 ? -3.885 -7.068 1.840 1.00 91.06 80 GLY A C 1
ATOM 624 O O . GLY A 1 80 ? -2.863 -7.546 2.344 1.00 91.06 80 GLY A O 1
ATOM 625 N N . TYR A 1 81 ? -5.095 -7.215 2.358 1.00 91.81 81 TYR A N 1
ATOM 626 C CA . TYR A 1 81 ? -5.413 -8.022 3.525 1.00 91.81 81 TYR A CA 1
ATOM 627 C C . TYR A 1 81 ? -6.753 -8.721 3.304 1.00 91.81 81 TYR A C 1
ATOM 629 O O . TYR A 1 81 ? -7.586 -8.275 2.514 1.00 91.81 81 TYR A O 1
ATOM 637 N N . HIS A 1 82 ? -6.986 -9.790 4.049 1.00 92.25 82 HIS A N 1
ATOM 638 C CA . HIS A 1 82 ? -8.274 -10.475 4.102 1.00 92.25 82 HIS A CA 1
ATOM 639 C C . HIS A 1 82 ? -8.629 -10.789 5.554 1.00 92.25 82 HIS A C 1
ATOM 641 O O . HIS A 1 82 ? -7.774 -10.753 6.432 1.00 92.25 82 HIS A O 1
ATOM 647 N N . VAL A 1 83 ? -9.906 -11.036 5.847 1.00 93.31 83 VAL A N 1
ATOM 648 C CA . VAL A 1 83 ? -10.370 -11.272 7.225 1.00 93.31 83 VAL A CA 1
ATOM 649 C C . VAL A 1 83 ? -10.629 -12.755 7.442 1.00 93.31 83 VAL A C 1
ATOM 651 O O . VAL A 1 83 ? -11.613 -13.298 6.934 1.00 93.31 83 VAL A O 1
ATOM 654 N N . GLU A 1 84 ? -9.790 -13.382 8.258 1.00 94.69 84 GLU A N 1
ATOM 655 C CA . GLU A 1 84 ? -9.911 -14.789 8.636 1.00 94.69 84 GLU A CA 1
ATOM 656 C C . GLU A 1 84 ? -10.624 -14.957 9.984 1.00 94.69 84 GLU A C 1
ATOM 658 O O . GLU A 1 84 ? -10.853 -13.993 10.720 1.00 94.69 84 GLU A O 1
ATOM 663 N N . ARG A 1 85 ? -11.040 -16.192 10.290 1.00 95.25 85 ARG A N 1
ATOM 664 C CA . ARG A 1 85 ? -11.596 -16.556 11.601 1.00 95.25 85 ARG A CA 1
ATOM 665 C C . ARG A 1 85 ? -10.463 -16.773 12.602 1.00 95.25 85 ARG A C 1
ATOM 667 O O . ARG A 1 85 ? -9.453 -17.378 12.262 1.00 95.25 85 ARG A O 1
ATOM 674 N N . GLY A 1 86 ? -10.685 -16.355 13.843 1.00 93.38 86 GLY A N 1
ATOM 675 C CA . GLY A 1 86 ? -9.702 -16.459 14.915 1.00 93.38 86 GLY A CA 1
ATOM 676 C C . GLY A 1 86 ? -8.632 -15.359 14.887 1.00 93.38 86 GLY A C 1
ATOM 677 O O . GLY A 1 86 ? -8.720 -14.420 14.088 1.00 93.38 86 GLY A O 1
ATOM 678 N N . PRO A 1 87 ? -7.633 -15.457 15.782 1.00 91.62 87 PRO A N 1
ATOM 679 C CA . PRO A 1 87 ? -6.490 -14.556 15.799 1.00 91.62 87 PRO A CA 1
ATOM 680 C C . PRO A 1 87 ? -5.588 -14.775 14.579 1.00 91.62 87 PRO A C 1
ATOM 682 O O . PRO A 1 87 ? -5.266 -15.907 14.214 1.00 91.62 87 PRO A O 1
ATOM 685 N N . ALA A 1 88 ? -5.130 -13.681 13.979 1.00 90.88 88 ALA A N 1
ATOM 686 C CA . ALA A 1 88 ? -4.133 -13.720 12.920 1.00 90.88 88 ALA A CA 1
ATOM 687 C C . ALA A 1 88 ? -2.798 -14.235 13.484 1.00 90.88 88 ALA A C 1
ATOM 689 O O . ALA A 1 88 ? -2.358 -13.792 14.544 1.00 90.88 88 ALA A O 1
ATOM 690 N N . ARG A 1 89 ? -2.122 -15.144 12.767 1.00 87.56 89 ARG A N 1
ATOM 691 C CA . ARG A 1 89 ? -0.801 -15.666 13.182 1.00 87.56 89 ARG A CA 1
ATOM 692 C C . ARG A 1 89 ? 0.293 -14.599 13.142 1.00 87.56 89 ARG A C 1
ATOM 694 O O . ARG A 1 89 ? 1.175 -14.588 13.989 1.00 87.56 89 ARG A O 1
ATOM 701 N N . ALA A 1 90 ? 0.231 -13.729 12.139 1.00 87.06 90 ALA A N 1
ATOM 702 C CA . ALA A 1 90 ? 1.161 -12.628 11.930 1.00 87.06 90 ALA A CA 1
ATOM 703 C C . ALA A 1 90 ? 0.357 -11.373 11.558 1.00 87.06 90 ALA A C 1
ATOM 705 O O . ALA A 1 90 ? 0.281 -11.017 10.380 1.00 87.06 90 ALA A O 1
ATOM 706 N N . PRO A 1 91 ? -0.335 -10.750 12.531 1.00 87.50 91 PRO A N 1
ATOM 707 C CA . PRO A 1 91 ? -1.036 -9.504 12.279 1.00 87.50 91 PRO A CA 1
ATOM 708 C C . PRO A 1 91 ? -0.025 -8.413 11.945 1.00 87.50 91 PRO A C 1
ATOM 710 O O . PRO A 1 91 ? 1.094 -8.394 12.460 1.00 87.50 91 PRO A O 1
ATOM 713 N N . LEU A 1 92 ? -0.444 -7.479 11.101 1.00 87.31 92 LEU A N 1
ATOM 714 C CA . LEU A 1 92 ? 0.350 -6.296 10.834 1.00 87.31 92 LEU A CA 1
ATOM 715 C C . LEU A 1 92 ? 0.346 -5.413 12.084 1.00 87.31 92 LEU A C 1
ATOM 717 O O . LEU A 1 92 ? -0.724 -5.071 12.593 1.00 87.31 92 LEU A O 1
ATOM 721 N N . ALA A 1 93 ? 1.530 -5.064 12.586 1.00 83.12 93 ALA A N 1
ATOM 722 C CA . ALA A 1 93 ? 1.628 -4.106 13.675 1.00 83.12 93 ALA A CA 1
ATOM 723 C C . ALA A 1 93 ? 1.112 -2.743 13.179 1.00 83.12 93 ALA A C 1
ATOM 725 O O . ALA A 1 93 ? 1.489 -2.324 12.080 1.00 83.12 93 ALA A O 1
ATOM 726 N N . PRO A 1 94 ? 0.237 -2.066 13.939 1.00 84.19 94 PRO A N 1
ATOM 727 C CA . PRO A 1 94 ? -0.199 -0.735 13.566 1.00 84.19 94 PRO A CA 1
ATOM 728 C C . PRO A 1 94 ? 0.975 0.236 13.651 1.00 84.19 94 PRO A C 1
ATOM 730 O O . PRO A 1 94 ? 1.789 0.164 14.577 1.00 84.19 94 PRO A O 1
ATOM 733 N N . ASP A 1 95 ? 1.042 1.140 12.680 1.00 81.19 95 ASP A N 1
ATOM 734 C CA . ASP A 1 95 ? 1.990 2.245 12.704 1.00 81.19 95 ASP A CA 1
ATOM 735 C C . ASP A 1 95 ? 1.506 3.331 13.688 1.00 81.19 95 ASP A C 1
ATOM 737 O O . ASP A 1 95 ? 0.374 3.307 14.187 1.00 81.19 95 ASP A O 1
ATOM 741 N N . ARG A 1 96 ? 2.386 4.273 14.024 1.00 85.06 96 ARG A N 1
ATOM 742 C CA . ARG A 1 96 ? 2.091 5.436 14.868 1.00 85.06 96 ARG A CA 1
ATOM 743 C C . ARG A 1 96 ? 2.007 6.714 14.040 1.00 85.06 96 ARG A C 1
ATOM 74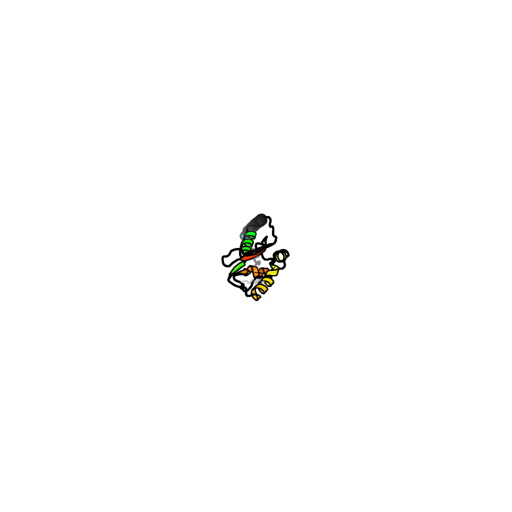5 O O . ARG A 1 96 ? 2.515 7.760 14.448 1.00 85.06 96 ARG A O 1
ATOM 752 N N . GLY A 1 97 ? 1.338 6.644 12.891 1.00 86.00 97 GLY A N 1
ATOM 753 C CA . GLY A 1 97 ? 0.993 7.830 12.120 1.00 86.00 97 GLY A CA 1
ATOM 754 C C . GLY A 1 97 ? 0.005 8.735 12.878 1.00 86.00 97 GLY A C 1
ATOM 755 O O . GLY A 1 97 ? -0.764 8.254 13.716 1.00 86.00 97 GLY A O 1
ATOM 756 N N . PRO A 1 98 ? -0.048 10.050 12.585 1.00 86.81 98 PRO A N 1
ATOM 757 C CA . PRO A 1 98 ? -1.021 10.960 13.198 1.00 86.81 98 PRO A CA 1
ATOM 758 C C . PRO A 1 98 ? -2.473 10.484 13.047 1.00 86.81 98 PRO A C 1
ATOM 760 O O . PRO A 1 98 ? -3.273 10.627 13.971 1.00 86.81 98 PRO A O 1
ATOM 763 N N . TRP A 1 99 ? -2.804 9.882 11.900 1.00 83.50 99 TRP A N 1
ATOM 764 C CA . TRP A 1 99 ? -4.118 9.296 11.633 1.00 83.50 99 TRP A CA 1
ATOM 765 C C . TRP A 1 99 ? -4.362 8.020 12.434 1.00 83.50 99 TRP A C 1
ATOM 767 O O . TRP A 1 99 ? -5.426 7.891 13.041 1.00 83.50 99 TRP A O 1
ATOM 777 N N . ASP A 1 100 ? -3.368 7.134 12.523 1.00 86.38 100 ASP A N 1
ATOM 778 C CA . ASP A 1 100 ? -3.461 5.898 13.305 1.00 86.38 100 ASP A CA 1
ATOM 779 C C . ASP A 1 100 ? -3.698 6.180 14.785 1.00 86.38 100 ASP A C 1
ATOM 781 O O . ASP A 1 100 ? -4.508 5.517 15.432 1.00 86.38 100 ASP A O 1
ATOM 785 N N . VAL A 1 101 ? -3.025 7.196 15.325 1.00 88.56 101 VAL A N 1
ATOM 786 C CA . VAL A 1 101 ? -3.226 7.648 16.705 1.00 88.56 101 VAL A CA 1
ATOM 787 C C . VAL A 1 101 ? -4.608 8.278 16.858 1.00 88.56 101 VAL A C 1
ATOM 789 O O . VAL A 1 101 ? -5.373 7.886 17.738 1.00 88.56 101 VAL A O 1
ATOM 792 N N . ARG A 1 102 ? -4.971 9.216 15.975 1.00 85.44 102 ARG A N 1
ATOM 793 C CA . ARG A 1 102 ? -6.249 9.942 16.040 1.00 85.44 102 ARG A CA 1
ATOM 794 C C . ARG A 1 102 ? -7.466 9.021 15.945 1.00 85.44 102 ARG A C 1
ATOM 796 O O . ARG A 1 102 ? -8.483 9.287 16.581 1.00 85.44 102 ARG A O 1
ATOM 803 N N . LEU A 1 103 ? -7.381 7.971 15.135 1.00 86.81 103 LEU A N 1
ATOM 804 C CA . LEU A 1 103 ? -8.458 7.005 14.918 1.00 86.81 103 LEU A CA 1
ATOM 805 C C . LEU A 1 103 ? -8.363 5.786 15.850 1.00 86.81 103 LEU A C 1
ATOM 807 O O . LEU A 1 103 ? -9.228 4.913 15.800 1.00 86.81 103 LEU A O 1
ATOM 811 N N . GLY A 1 104 ? -7.347 5.726 16.717 1.00 87.19 104 GLY A N 1
ATOM 812 C CA . GLY A 1 104 ? -7.160 4.648 17.688 1.00 87.19 104 GLY A CA 1
ATOM 813 C C . GLY A 1 104 ? -6.645 3.334 17.092 1.00 87.19 104 GLY A C 1
ATOM 814 O O . GLY A 1 104 ? -6.648 2.316 17.782 1.00 87.19 104 GLY A O 1
ATOM 815 N N . TYR A 1 105 ? -6.184 3.334 15.838 1.00 86.31 105 TYR A N 1
ATOM 816 C CA . TYR A 1 105 ? -5.549 2.175 15.207 1.00 86.31 105 TYR A CA 1
ATOM 817 C C . TYR A 1 105 ? -4.231 1.809 15.911 1.00 86.31 105 TYR A C 1
ATOM 819 O O . TYR A 1 105 ? -3.999 0.639 16.212 1.00 86.31 105 TYR A O 1
ATOM 827 N N . ALA A 1 106 ? -3.433 2.812 16.298 1.00 89.31 106 ALA A N 1
ATOM 828 C CA . ALA A 1 106 ? -2.190 2.631 17.058 1.00 89.31 106 ALA A CA 1
ATOM 829 C C . ALA A 1 106 ? -2.402 1.975 18.442 1.00 89.31 106 ALA A C 1
ATOM 831 O O . ALA A 1 106 ? -1.498 1.343 18.989 1.00 89.31 106 ALA A O 1
ATOM 832 N N . GLU A 1 107 ? -3.605 2.104 19.005 1.00 88.88 107 GLU A N 1
ATOM 833 C CA . GLU A 1 107 ? -3.992 1.586 20.324 1.00 88.88 107 GLU A CA 1
ATOM 834 C C . GLU A 1 107 ? -4.581 0.161 20.260 1.00 88.88 107 GLU A C 1
ATOM 836 O O . GLU A 1 107 ? -4.769 -0.484 21.298 1.00 88.88 107 GLU A O 1
ATOM 841 N N . LEU A 1 108 ? -4.853 -0.371 19.057 1.00 88.50 108 LEU A N 1
ATOM 842 C CA . LEU A 1 108 ? -5.452 -1.699 18.862 1.00 88.50 108 LEU A CA 1
ATOM 843 C C . LEU A 1 108 ? -4.760 -2.837 19.624 1.00 88.50 108 LEU A C 1
ATOM 845 O O . LEU A 1 108 ? -5.485 -3.659 20.195 1.00 88.50 108 LEU A O 1
ATOM 849 N N . PRO A 1 109 ? -3.415 -2.930 19.692 1.00 90.00 109 PRO A N 1
ATOM 850 C CA . PRO A 1 109 ? -2.753 -4.005 20.421 1.00 90.00 109 PRO A CA 1
ATOM 851 C C . PRO A 1 109 ? -3.097 -3.952 21.914 1.00 90.00 109 PRO A C 1
ATOM 853 O O . PRO A 1 109 ? -3.411 -4.978 22.516 1.00 90.00 109 PRO A O 1
ATOM 856 N N . GLY A 1 110 ? -3.146 -2.744 22.487 1.00 91.50 110 GLY A N 1
ATOM 857 C CA . GLY A 1 110 ? -3.526 -2.524 23.880 1.00 91.50 110 GLY A CA 1
ATOM 858 C C . GLY A 1 110 ? -4.997 -2.845 24.148 1.00 91.50 110 GLY A C 1
ATOM 859 O O . GLY A 1 110 ? -5.307 -3.509 25.139 1.00 91.50 110 GLY A O 1
ATOM 860 N N . PHE A 1 111 ? -5.913 -2.428 23.265 1.00 89.06 111 PHE A N 1
ATOM 861 C CA . PHE A 1 111 ? -7.332 -2.797 23.372 1.00 89.06 111 PHE A CA 1
ATOM 862 C C . PHE A 1 111 ? -7.526 -4.312 23.308 1.00 89.06 111 PHE A C 1
ATOM 864 O O . PHE A 1 111 ? -8.209 -4.883 24.159 1.00 89.06 111 PHE A O 1
ATOM 871 N N . THR A 1 112 ? -6.882 -4.960 22.339 1.00 90.31 112 THR A N 1
ATOM 872 C CA . THR A 1 112 ? -6.972 -6.408 22.126 1.00 90.31 112 THR A CA 1
ATOM 873 C C . THR A 1 112 ? -6.469 -7.168 23.348 1.00 90.31 112 THR A C 1
ATOM 875 O O . THR A 1 112 ? -7.160 -8.054 23.844 1.00 90.31 112 THR A O 1
ATOM 878 N N . GLN A 1 113 ? -5.320 -6.776 23.906 1.00 92.44 113 GLN A N 1
ATOM 879 C CA . GLN A 1 113 ? -4.769 -7.405 25.105 1.00 92.44 113 GLN A CA 1
ATOM 880 C C . GLN A 1 113 ? -5.706 -7.281 26.315 1.00 92.44 113 GLN A C 1
ATOM 882 O O . GLN A 1 113 ? -5.945 -8.270 27.008 1.00 92.44 113 GLN A O 1
ATOM 887 N N . ARG A 1 114 ? -6.287 -6.096 26.558 1.00 94.38 114 ARG A N 1
ATOM 888 C CA . ARG A 1 114 ? -7.235 -5.890 27.669 1.00 94.38 114 ARG A CA 1
ATOM 889 C C . ARG A 1 114 ? -8.523 -6.694 27.501 1.00 94.38 114 ARG A C 1
ATOM 891 O O . ARG A 1 114 ? -9.078 -7.165 28.490 1.00 94.38 114 ARG A O 1
ATOM 898 N N . LEU A 1 115 ? -9.009 -6.844 26.270 1.00 92.12 115 LEU A N 1
ATOM 899 C CA . LEU A 1 115 ? -10.189 -7.658 25.972 1.00 92.12 115 LEU A CA 1
ATOM 900 C C . LEU A 1 115 ? -9.906 -9.147 26.200 1.00 92.12 115 LEU A C 1
ATOM 902 O O . LEU A 1 115 ? -10.681 -9.807 26.890 1.00 92.12 115 LEU A O 1
ATOM 906 N N . LEU A 1 116 ? -8.764 -9.647 25.722 1.00 93.62 116 LEU A N 1
ATOM 907 C CA . LEU A 1 116 ? -8.331 -11.027 25.961 1.00 93.62 116 LEU A CA 1
ATOM 908 C C . LEU A 1 116 ? -8.230 -11.339 27.462 1.00 93.62 116 LEU A C 1
ATOM 910 O O . LEU A 1 116 ? -8.735 -12.361 27.917 1.00 93.62 116 LEU A O 1
ATOM 914 N N . GLN A 1 117 ? -7.657 -10.427 28.254 1.00 96.31 117 GLN A N 1
ATOM 915 C CA . GLN A 1 117 ? -7.559 -10.574 29.714 1.00 96.31 117 GLN A CA 1
ATOM 916 C C . GLN A 1 117 ? -8.921 -10.620 30.420 1.00 96.31 117 GLN A C 1
ATOM 918 O O . GLN A 1 117 ? -9.042 -11.226 31.479 1.00 96.31 117 GLN A O 1
ATOM 923 N N . LYS A 1 118 ? -9.951 -9.995 29.842 1.00 95.38 118 LYS A N 1
ATOM 924 C CA . LYS A 1 118 ? -11.325 -10.012 30.365 1.00 95.38 118 LYS A CA 1
ATOM 925 C C . LYS A 1 118 ? -12.153 -11.203 29.866 1.00 95.38 118 LYS A C 1
ATOM 927 O O . LYS A 1 118 ? -13.355 -11.237 30.108 1.00 95.38 118 LYS A O 1
ATOM 932 N N . GLY A 1 119 ? -11.532 -12.159 29.174 1.00 94.38 119 GLY A N 1
ATOM 933 C CA . GLY A 1 119 ? -12.192 -13.368 28.678 1.00 94.38 119 GLY A CA 1
ATOM 934 C C . GLY A 1 119 ? -12.884 -13.213 27.322 1.00 94.38 119 GLY A C 1
ATOM 935 O O . GLY A 1 119 ? -13.588 -14.125 26.898 1.00 94.38 119 GLY A O 1
ATOM 936 N N . TYR A 1 120 ? -12.690 -12.095 26.615 1.00 92.44 120 TYR A N 1
ATOM 937 C CA . TYR A 1 120 ? -13.200 -11.946 25.250 1.00 92.44 120 TYR A CA 1
ATOM 938 C C . TYR A 1 120 ? -12.282 -12.658 24.253 1.00 92.44 120 TYR A C 1
ATOM 940 O O . TYR A 1 120 ? -11.063 -12.517 24.311 1.00 92.44 120 TYR A O 1
ATOM 948 N N . GLY A 1 121 ? -12.867 -13.389 23.303 1.00 92.75 121 GLY A N 1
ATOM 949 C CA . GLY A 1 121 ? -12.136 -14.052 22.221 1.00 92.75 121 GLY A CA 1
ATOM 950 C C . GLY A 1 121 ? -12.065 -13.218 20.941 1.00 92.75 121 GLY A C 1
ATOM 951 O O . GLY A 1 121 ? -12.963 -12.432 20.637 1.00 92.75 121 GLY A O 1
ATOM 952 N N . ILE A 1 122 ? -11.018 -13.432 20.141 1.00 92.62 122 ILE A N 1
ATOM 953 C CA . ILE A 1 122 ? -10.913 -12.861 18.792 1.00 92.62 122 ILE A CA 1
ATOM 954 C C . ILE A 1 122 ? -11.683 -13.767 17.830 1.00 92.62 122 ILE A C 1
ATOM 956 O O . ILE A 1 122 ? -11.199 -14.828 17.443 1.00 92.62 122 ILE A O 1
ATOM 960 N N . ALA A 1 123 ? -12.890 -13.354 17.444 1.00 93.12 123 ALA A N 1
ATOM 961 C CA . ALA A 1 123 ? -13.720 -14.127 16.518 1.00 93.12 123 ALA A CA 1
ATOM 962 C C . ALA A 1 123 ? -13.163 -14.112 15.086 1.00 93.12 123 ALA A C 1
ATOM 964 O O . ALA A 1 123 ? -13.199 -15.126 14.385 1.00 93.12 123 ALA A O 1
ATOM 965 N N . ARG A 1 124 ? -12.674 -12.951 14.638 1.00 92.94 124 ARG A N 1
ATOM 966 C CA . ARG A 1 124 ? -12.125 -12.720 13.299 1.00 92.94 124 ARG A CA 1
ATOM 967 C C . ARG A 1 124 ? -11.064 -11.629 13.353 1.00 92.94 124 ARG A C 1
ATOM 969 O O . ARG A 1 124 ? -11.227 -10.668 14.103 1.00 92.94 124 ARG A O 1
ATOM 976 N N . GLN A 1 125 ? -10.031 -11.742 12.528 1.00 92.56 125 GLN A N 1
ATOM 977 C CA . GLN A 1 125 ? -8.959 -10.752 12.448 1.00 92.56 125 GLN A CA 1
ATOM 978 C C . GLN A 1 125 ? -8.476 -10.575 11.006 1.00 92.56 125 GLN A C 1
ATOM 980 O O . GLN A 1 125 ? -8.532 -11.500 10.196 1.00 92.56 125 GLN A O 1
ATOM 985 N N . ALA A 1 126 ? -8.020 -9.365 10.681 1.00 91.81 126 ALA A N 1
ATOM 986 C CA . ALA A 1 126 ? -7.380 -9.084 9.404 1.00 91.81 126 ALA A CA 1
ATOM 987 C C . ALA A 1 126 ? -5.987 -9.732 9.347 1.00 91.81 126 ALA A C 1
ATOM 989 O O . ALA A 1 126 ? -5.176 -9.566 10.261 1.00 91.81 126 ALA A O 1
ATOM 990 N N . VAL A 1 127 ? -5.719 -10.449 8.259 1.00 93.38 127 VAL A N 1
ATOM 991 C CA . VAL A 1 127 ? -4.449 -11.099 7.947 1.00 93.38 127 VAL A CA 1
ATOM 992 C C . VAL A 1 127 ? -3.830 -10.373 6.752 1.00 93.38 127 VAL A C 1
ATOM 994 O O . VAL A 1 127 ? -4.465 -10.291 5.696 1.00 93.38 127 VAL A O 1
ATOM 997 N N . PRO A 1 128 ? -2.618 -9.810 6.892 1.00 92.62 128 PRO A N 1
ATOM 998 C CA . PRO A 1 128 ? -1.939 -9.166 5.779 1.00 92.62 128 PRO A CA 1
ATOM 999 C C . PRO A 1 128 ? -1.488 -10.205 4.746 1.00 92.62 128 PRO A C 1
ATOM 1001 O O . PRO A 1 128 ? -1.023 -11.295 5.085 1.00 92.62 128 PRO A O 1
ATOM 1004 N N . SER A 1 129 ? -1.578 -9.847 3.467 1.00 92.88 129 SER A N 1
ATOM 1005 C CA . SER A 1 129 ? -0.920 -10.599 2.397 1.00 92.88 129 SER A CA 1
ATOM 1006 C C . SER A 1 129 ? 0.595 -10.635 2.618 1.00 92.88 129 SER A C 1
ATOM 1008 O O . SER A 1 129 ? 1.183 -9.726 3.208 1.00 92.88 129 SER A O 1
ATOM 1010 N N . ARG A 1 130 ? 1.262 -11.658 2.073 1.00 92.62 130 ARG A N 1
ATOM 1011 C CA . ARG A 1 130 ? 2.726 -11.774 2.147 1.00 92.62 130 ARG A CA 1
ATOM 1012 C C . ARG A 1 130 ? 3.433 -10.504 1.653 1.00 92.62 130 ARG A C 1
ATOM 1014 O O . ARG A 1 130 ? 4.374 -10.045 2.291 1.00 92.62 130 ARG A O 1
ATOM 1021 N N . ARG A 1 131 ? 2.968 -9.930 0.537 1.00 92.31 131 ARG A N 1
ATOM 1022 C CA . ARG A 1 131 ? 3.539 -8.711 -0.054 1.00 92.31 131 ARG A CA 1
ATOM 1023 C C . ARG A 1 131 ? 3.387 -7.500 0.858 1.00 92.31 131 ARG A C 1
ATOM 1025 O O . ARG A 1 131 ? 4.356 -6.765 1.021 1.00 92.31 131 ARG A O 1
ATOM 1032 N N . LEU A 1 132 ? 2.221 -7.333 1.484 1.00 91.94 132 LEU A N 1
ATOM 1033 C CA . LEU A 1 132 ? 1.990 -6.263 2.454 1.00 91.94 132 LEU A CA 1
ATOM 1034 C C . LEU A 1 132 ? 2.965 -6.372 3.636 1.00 91.94 132 LEU A C 1
ATOM 1036 O O . LEU A 1 132 ? 3.638 -5.399 3.959 1.00 91.94 132 LEU A O 1
ATOM 1040 N N . SER A 1 133 ? 3.130 -7.567 4.210 1.00 91.88 133 SER A N 1
ATOM 1041 C CA . SER A 1 133 ? 4.077 -7.790 5.312 1.00 91.88 133 SER A CA 1
ATOM 1042 C C . SER A 1 133 ? 5.537 -7.539 4.909 1.00 91.88 133 SER A C 1
ATOM 1044 O O . SER A 1 133 ? 6.287 -6.926 5.664 1.00 91.88 133 SER A O 1
ATOM 1046 N N . GLU A 1 134 ? 5.952 -7.973 3.712 1.00 92.31 134 GLU A N 1
ATOM 1047 C CA . GLU A 1 134 ? 7.306 -7.729 3.185 1.00 92.31 134 GLU A CA 1
ATOM 1048 C C . GLU A 1 134 ? 7.591 -6.237 2.934 1.00 92.31 134 GLU A C 1
ATOM 1050 O O . GLU A 1 134 ? 8.740 -5.801 3.026 1.00 92.31 134 GLU A O 1
ATOM 1055 N N . LEU A 1 135 ? 6.580 -5.460 2.543 1.00 91.75 135 LEU A N 1
ATOM 1056 C CA . LEU A 1 135 ? 6.701 -4.018 2.319 1.00 91.75 135 LEU A CA 1
ATOM 1057 C C . LEU A 1 135 ? 6.733 -3.252 3.642 1.00 91.75 135 LEU A C 1
ATOM 1059 O O . LEU A 1 135 ? 7.623 -2.425 3.836 1.00 91.75 135 LEU A O 1
ATOM 1063 N N . ALA A 1 136 ? 5.853 -3.603 4.579 1.00 89.75 136 ALA A N 1
ATOM 1064 C CA . ALA A 1 136 ? 5.844 -3.033 5.921 1.00 89.75 136 ALA A CA 1
ATOM 1065 C C . ALA A 1 136 ? 7.177 -3.262 6.650 1.00 89.75 136 ALA A C 1
ATOM 1067 O O . ALA A 1 136 ? 7.731 -2.341 7.243 1.00 89.75 136 ALA A O 1
ATOM 1068 N N . ALA A 1 137 ? 7.755 -4.464 6.532 1.00 90.31 137 ALA A N 1
ATOM 1069 C CA . ALA A 1 137 ? 9.069 -4.778 7.099 1.00 90.31 137 ALA A CA 1
ATOM 1070 C C . ALA A 1 137 ? 10.214 -3.938 6.500 1.00 90.31 137 ALA A C 1
ATOM 1072 O O . ALA A 1 137 ? 11.262 -3.790 7.124 1.00 90.31 137 ALA A O 1
ATOM 1073 N N . ARG A 1 138 ? 10.023 -3.382 5.298 1.00 92.25 138 ARG A N 1
ATOM 1074 C CA . ARG A 1 138 ? 10.962 -2.464 4.634 1.00 92.25 138 ARG A CA 1
ATOM 1075 C C . ARG A 1 138 ? 10.668 -0.987 4.919 1.00 92.25 138 ARG A C 1
ATOM 1077 O O . ARG A 1 138 ? 11.328 -0.130 4.342 1.00 92.25 138 ARG A O 1
ATOM 1084 N N . GLY A 1 139 ? 9.699 -0.688 5.784 1.00 88.06 139 GLY A N 1
ATOM 1085 C CA . GLY A 1 139 ? 9.296 0.680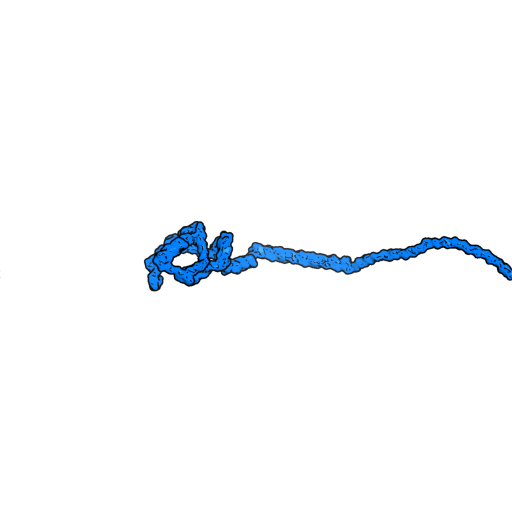 6.115 1.00 88.06 139 GLY A CA 1
ATOM 1086 C C . GLY A 1 139 ? 8.469 1.365 5.026 1.00 88.06 139 GLY A C 1
ATOM 1087 O O . GLY A 1 139 ? 8.348 2.586 5.030 1.00 88.06 139 GLY A O 1
ATOM 1088 N N . VAL A 1 140 ? 7.915 0.606 4.075 1.00 88.25 140 VAL A N 1
ATOM 1089 C CA . VAL A 1 140 ? 6.982 1.155 3.087 1.00 88.25 140 VAL A CA 1
ATOM 1090 C C . VAL A 1 140 ? 5.614 1.311 3.742 1.00 88.25 140 VAL A C 1
ATOM 1092 O O . VAL A 1 140 ? 5.137 0.393 4.411 1.00 88.25 140 VAL A O 1
ATOM 1095 N N . PHE A 1 141 ? 4.974 2.460 3.521 1.00 81.06 141 PHE A N 1
ATOM 1096 C CA . PHE A 1 141 ? 3.628 2.715 4.018 1.00 81.06 141 PHE A CA 1
ATOM 1097 C C . PHE A 1 141 ? 2.634 1.678 3.493 1.00 81.06 141 PHE A C 1
ATOM 1099 O O . PHE A 1 141 ? 2.624 1.320 2.312 1.00 81.06 141 PHE A O 1
ATOM 1106 N N . ASN A 1 142 ? 1.777 1.206 4.390 1.00 82.31 142 ASN A N 1
ATOM 1107 C CA . ASN A 1 142 ? 0.747 0.240 4.053 1.00 82.31 142 ASN A CA 1
ATOM 1108 C C . ASN A 1 142 ? -0.327 0.914 3.199 1.00 82.31 142 ASN A C 1
ATOM 1110 O O . ASN A 1 142 ? -0.901 1.923 3.598 1.00 82.31 142 ASN A O 1
ATOM 1114 N N . VAL A 1 143 ? -0.631 0.326 2.045 1.00 76.69 143 VAL A N 1
ATOM 1115 C CA . VAL A 1 143 ? -1.709 0.802 1.177 1.00 76.69 143 VAL A CA 1
ATOM 1116 C C . VAL A 1 143 ? -2.997 0.107 1.595 1.00 76.69 143 VAL A C 1
ATOM 1118 O O . VAL A 1 143 ? -3.171 -1.093 1.387 1.00 76.69 143 VAL A O 1
ATOM 1121 N N . TYR A 1 144 ? -3.896 0.855 2.219 1.00 76.94 144 TYR A N 1
ATOM 1122 C CA . TYR A 1 144 ? -5.232 0.394 2.568 1.00 76.94 144 TYR A CA 1
ATOM 1123 C C . TYR A 1 144 ? -6.201 1.579 2.537 1.00 76.94 144 TYR A C 1
ATOM 1125 O O . TYR A 1 144 ? -5.781 2.720 2.725 1.00 76.94 144 TYR A O 1
ATOM 1133 N N . PRO A 1 145 ? -7.498 1.343 2.280 1.00 75.88 145 PRO A N 1
ATOM 1134 C CA . PRO A 1 145 ? -8.489 2.404 2.353 1.00 75.88 145 PRO A CA 1
ATOM 1135 C C . PRO A 1 145 ? -8.578 2.914 3.793 1.00 75.88 145 PRO A C 1
ATOM 1137 O O . PRO A 1 145 ? -9.056 2.210 4.691 1.00 75.88 145 PRO A O 1
ATOM 1140 N N . GLU A 1 146 ? -8.097 4.135 4.010 1.00 77.50 146 GLU A N 1
ATOM 1141 C CA . GLU A 1 146 ? -8.211 4.802 5.297 1.00 77.50 146 GLU A CA 1
ATOM 1142 C C . GLU A 1 146 ? -9.675 5.123 5.594 1.00 77.50 146 GLU A C 1
ATOM 1144 O O . GLU A 1 146 ? -10.448 5.568 4.741 1.00 77.50 146 GLU A O 1
ATOM 1149 N N 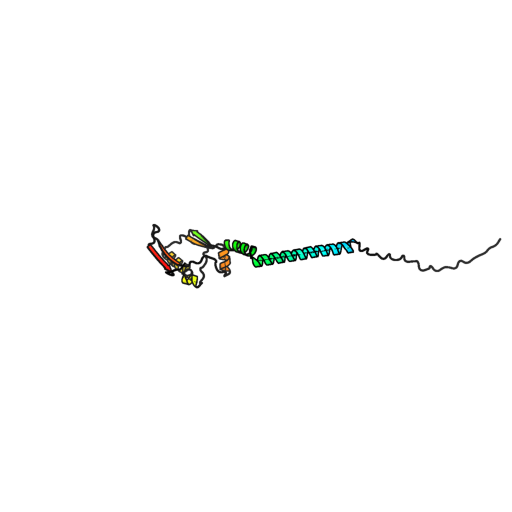. LYS A 1 147 ? -10.074 4.881 6.840 1.00 82.50 147 LYS A N 1
ATOM 1150 C CA . LYS A 1 147 ? -11.420 5.210 7.294 1.00 82.50 147 LYS A CA 1
ATOM 1151 C C . LYS A 1 147 ? -11.453 6.680 7.686 1.00 82.50 147 LYS A C 1
ATOM 1153 O O . LYS A 1 147 ? -10.650 7.125 8.495 1.00 82.50 147 LYS A O 1
ATOM 1158 N N . THR A 1 148 ? -12.451 7.411 7.210 1.00 85.12 148 THR A N 1
ATOM 1159 C CA . THR A 1 148 ? -12.710 8.796 7.643 1.00 85.12 148 THR A CA 1
ATOM 1160 C C . THR A 1 148 ? -13.309 8.871 9.053 1.00 85.12 148 THR A C 1
ATOM 1162 O O . THR A 1 148 ? -13.306 9.929 9.683 1.00 85.12 148 THR A O 1
ATOM 1165 N N . GLN A 1 149 ? -13.809 7.741 9.567 1.00 87.94 149 GLN A N 1
ATOM 1166 C CA . GLN A 1 149 ? -14.377 7.598 10.902 1.00 87.94 149 GLN A CA 1
ATOM 1167 C C . GLN A 1 149 ? -13.950 6.277 11.541 1.00 87.94 149 GLN A C 1
ATOM 1169 O O . GLN A 1 149 ? -14.001 5.218 10.916 1.00 87.94 149 GLN A O 1
ATOM 1174 N N . ALA A 1 150 ? -13.610 6.334 12.821 1.00 87.25 150 ALA A N 1
ATOM 1175 C CA . ALA A 1 150 ? -13.413 5.182 13.684 1.00 87.25 150 ALA A CA 1
ATOM 1176 C C . ALA A 1 150 ? -14.495 5.127 14.769 1.00 87.25 150 ALA A C 1
ATOM 1178 O O . ALA A 1 150 ? -15.313 6.041 14.922 1.00 87.25 150 ALA A O 1
ATOM 1179 N N . GLY A 1 151 ? -14.528 4.032 15.522 1.00 86.56 151 GLY A N 1
ATOM 1180 C CA . GLY A 1 151 ? -15.522 3.855 16.564 1.00 86.56 151 GLY A CA 1
ATOM 1181 C C . GLY A 1 151 ? -15.534 2.471 17.186 1.00 86.56 151 GLY A C 1
ATOM 1182 O O . GLY A 1 151 ? -14.866 1.552 16.715 1.00 86.56 151 GLY A O 1
ATOM 1183 N N . LEU A 1 152 ? -16.341 2.348 18.234 1.00 86.06 152 LEU A N 1
ATOM 1184 C CA . LEU A 1 152 ? -16.677 1.093 18.888 1.00 86.06 152 LEU A CA 1
ATOM 1185 C C . LEU A 1 152 ? -18.191 0.910 18.807 1.00 86.06 152 LEU A C 1
ATOM 1187 O O . LEU A 1 152 ? -18.952 1.812 19.158 1.00 86.06 152 LEU A O 1
ATOM 1191 N N . GLU A 1 153 ? -18.617 -0.254 18.342 1.00 89.81 153 GLU A N 1
ATOM 1192 C CA . GLU A 1 153 ? -20.021 -0.634 18.254 1.00 89.81 153 GLU A CA 1
ATOM 1193 C C . GLU A 1 153 ? -20.219 -1.914 19.061 1.00 89.81 153 GLU A C 1
ATOM 1195 O O . GLU A 1 153 ? -19.551 -2.917 18.817 1.00 89.81 153 GLU A O 1
ATOM 1200 N N . LEU A 1 154 ? -21.092 -1.843 20.063 1.00 88.12 154 LEU A N 1
ATOM 1201 C CA . LEU A 1 154 ? -21.478 -2.968 20.898 1.00 88.12 154 LEU A CA 1
ATOM 1202 C C . LEU A 1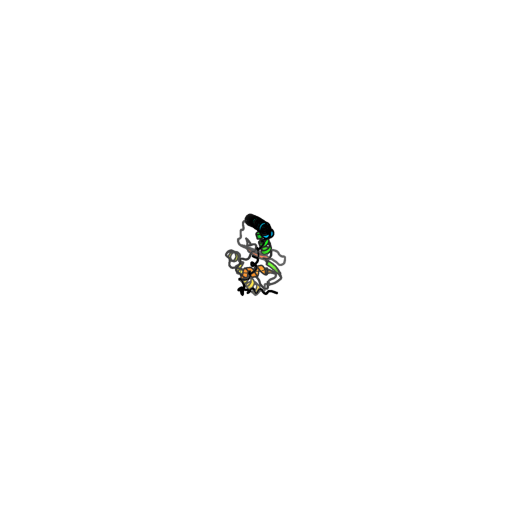 154 ? -22.821 -3.489 20.402 1.00 88.12 154 LEU A C 1
ATOM 1204 O O . LEU A 1 154 ? -23.799 -2.740 20.359 1.00 88.12 154 LEU A O 1
ATOM 1208 N N . LEU A 1 155 ? -22.846 -4.766 20.042 1.00 92.56 155 LEU A N 1
ATOM 1209 C CA . LEU A 1 155 ? -24.026 -5.460 19.546 1.00 92.56 155 LEU A CA 1
ATOM 1210 C C . LEU A 1 155 ? -24.563 -6.410 20.622 1.00 92.56 155 LEU A C 1
ATOM 1212 O O . LEU A 1 155 ? -23.784 -6.967 21.398 1.00 92.56 155 LEU A O 1
ATOM 1216 N N . ASP A 1 156 ? -25.878 -6.597 20.658 1.00 92.44 156 ASP A N 1
ATOM 1217 C CA . ASP A 1 156 ? -26.518 -7.669 21.414 1.00 92.44 156 ASP A CA 1
ATOM 1218 C C . ASP A 1 156 ? -26.368 -9.021 20.688 1.00 92.44 156 ASP A C 1
ATOM 1220 O O . ASP A 1 156 ? -25.790 -9.123 19.602 1.00 92.44 156 ASP A O 1
ATOM 1224 N N . MET A 1 157 ? -26.912 -10.083 21.284 1.00 90.38 157 MET A N 1
ATOM 1225 C CA . MET A 1 157 ? -26.873 -11.430 20.701 1.00 90.38 157 MET A CA 1
ATOM 1226 C C . MET A 1 157 ? -27.675 -11.564 19.394 1.00 90.38 157 MET A C 1
ATOM 1228 O O . MET A 1 157 ? -27.412 -12.477 18.616 1.00 90.38 157 MET A O 1
ATOM 1232 N N . ASN A 1 158 ? -28.623 -10.662 19.139 1.00 94.25 158 ASN A N 1
ATOM 1233 C CA . ASN A 1 158 ? -29.438 -10.606 17.926 1.00 94.25 158 ASN A CA 1
ATOM 1234 C C . ASN A 1 158 ? -28.824 -9.687 16.850 1.00 94.25 158 ASN A C 1
ATOM 1236 O O . ASN A 1 158 ? -29.421 -9.497 15.791 1.00 94.25 158 ASN A O 1
ATOM 1240 N N . GLY A 1 159 ? -27.648 -9.103 17.109 1.00 91.12 159 GLY A N 1
ATOM 1241 C CA . GLY A 1 159 ? -26.985 -8.152 16.219 1.00 91.12 159 GLY A CA 1
ATOM 1242 C C . GLY A 1 159 ? -27.523 -6.720 16.302 1.00 91.12 159 GLY A C 1
ATOM 1243 O O . GLY A 1 159 ? -27.162 -5.893 15.466 1.00 91.12 159 GLY A O 1
ATOM 1244 N N . GLN A 1 160 ? -28.365 -6.404 17.288 1.00 94.50 160 GLN A N 1
ATOM 1245 C CA . GLN A 1 160 ? -28.878 -5.057 17.520 1.00 94.50 160 GLN A CA 1
ATOM 1246 C C . GLN A 1 160 ? -27.845 -4.191 18.229 1.00 94.50 160 GLN A C 1
ATOM 1248 O O . GLN A 1 160 ? -27.147 -4.630 19.138 1.00 94.50 160 GLN A O 1
ATOM 1253 N N . VAL A 1 161 ? -27.759 -2.926 17.830 1.00 94.69 161 VAL A N 1
ATOM 1254 C CA . VAL A 1 161 ? -26.782 -1.986 18.382 1.00 94.69 161 VAL A CA 1
ATOM 1255 C C . VAL A 1 161 ? -27.212 -1.539 19.777 1.00 94.69 161 VAL A C 1
ATOM 1257 O O . VAL A 1 161 ? -28.170 -0.786 19.919 1.00 94.69 161 VAL A O 1
ATOM 1260 N N . ILE A 1 162 ? -26.469 -1.953 20.804 1.00 93.94 162 ILE A N 1
ATOM 1261 C CA . ILE A 1 162 ? -26.658 -1.502 22.192 1.00 93.94 162 ILE A CA 1
ATOM 1262 C C . ILE A 1 162 ? -25.990 -0.141 22.395 1.00 93.94 162 ILE A C 1
ATOM 1264 O O . ILE A 1 162 ? -26.555 0.768 23.000 1.00 93.94 162 ILE A O 1
ATOM 1268 N N . GLN A 1 163 ? -24.756 0.003 21.908 1.00 91.69 163 GLN A N 1
ATOM 1269 C CA . GLN A 1 163 ? -23.975 1.223 22.079 1.00 91.69 163 GLN A CA 1
ATOM 1270 C C . GLN A 1 163 ? -23.113 1.484 20.852 1.00 91.69 163 GLN A C 1
ATOM 1272 O O . GLN A 1 163 ? -22.520 0.570 20.283 1.00 91.69 163 GLN A O 1
ATOM 1277 N N . LYS A 1 164 ? -23.003 2.757 20.467 1.00 92.12 164 LYS A N 1
ATOM 1278 C CA . LYS A 1 164 ? -22.165 3.184 19.350 1.00 92.12 164 LYS A CA 1
ATOM 1279 C C . LYS A 1 164 ? -21.393 4.444 19.702 1.00 92.12 164 LYS A C 1
ATOM 1281 O O . LYS A 1 164 ? -21.975 5.508 19.892 1.00 92.12 164 LYS A O 1
ATOM 1286 N N . ALA A 1 165 ? -20.075 4.329 19.748 1.00 90.00 165 ALA A N 1
ATOM 1287 C CA . ALA A 1 165 ? -19.159 5.451 19.854 1.00 90.00 165 ALA A CA 1
ATOM 1288 C C . ALA A 1 165 ? -18.508 5.684 18.489 1.00 90.00 165 ALA A C 1
ATOM 1290 O O . ALA A 1 165 ? -17.979 4.752 17.892 1.00 90.00 165 ALA A O 1
ATOM 1291 N N . ARG A 1 166 ? -18.544 6.921 17.988 1.00 89.62 166 ARG A N 1
ATOM 1292 C CA . ARG A 1 166 ? -17.940 7.315 16.706 1.00 89.62 166 ARG A CA 1
ATOM 1293 C C . ARG A 1 166 ? -17.018 8.512 16.893 1.00 89.62 166 ARG A C 1
ATOM 1295 O O . ARG A 1 166 ? -17.378 9.463 17.591 1.00 89.62 166 ARG A O 1
ATOM 1302 N N . TYR A 1 167 ? -15.870 8.487 16.227 1.00 85.75 167 TYR A N 1
ATOM 1303 C CA . TYR A 1 167 ? -14.911 9.581 16.209 1.00 85.75 167 TYR A CA 1
ATOM 1304 C C . TYR A 1 167 ? -14.243 9.719 14.828 1.00 85.75 167 TYR A C 1
ATOM 1306 O O . TYR A 1 167 ? -13.778 8.717 14.289 1.00 85.75 167 TYR A O 1
ATOM 1314 N N . PRO A 1 168 ? -14.155 10.933 14.256 1.00 88.38 168 PRO A N 1
ATOM 1315 C CA . PRO A 1 168 ? -14.824 12.161 14.699 1.00 88.38 168 PRO A CA 1
ATOM 1316 C C . PRO A 1 168 ? -16.357 12.030 14.620 1.00 88.38 168 PRO A C 1
ATOM 1318 O O . PRO A 1 168 ? -16.878 11.286 13.797 1.00 88.38 168 PRO A O 1
ATOM 1321 N N . ARG A 1 169 ? -17.111 12.732 15.485 1.00 86.31 169 ARG A N 1
ATOM 1322 C CA . ARG A 1 169 ? -18.592 12.619 15.529 1.00 86.31 169 ARG A CA 1
ATOM 1323 C C . ARG A 1 169 ? -19.274 13.045 14.230 1.00 86.31 169 ARG A C 1
ATOM 1325 O O . ARG A 1 169 ? -20.338 12.527 13.909 1.00 86.31 169 ARG A O 1
ATOM 1332 N N . LYS A 1 170 ? -18.675 13.998 13.519 1.00 83.12 170 LYS A N 1
ATOM 1333 C CA . LYS A 1 170 ? -19.148 14.504 12.233 1.00 83.12 170 LYS A CA 1
ATOM 1334 C C . LYS A 1 170 ? -18.081 14.224 11.185 1.00 83.12 170 LYS A C 1
ATOM 1336 O O . LYS A 1 170 ? -16.905 14.485 11.432 1.00 83.12 170 LYS A O 1
ATOM 1341 N N . VAL A 1 171 ? -18.515 13.701 10.049 1.00 84.56 171 VAL A N 1
ATOM 1342 C CA . VAL A 1 171 ? -17.708 13.493 8.848 1.00 84.56 171 VAL A CA 1
ATOM 1343 C C . VAL A 1 171 ? -18.488 14.134 7.714 1.00 84.56 171 VAL A C 1
ATOM 1345 O O . VAL A 1 171 ? -19.707 13.974 7.656 1.00 84.56 171 VAL A O 1
ATOM 1348 N N . TYR A 1 172 ? -17.801 14.895 6.873 1.00 78.50 172 TYR A N 1
ATOM 1349 C CA . TYR A 1 172 ? -18.394 15.496 5.687 1.00 78.50 172 TYR A CA 1
ATOM 1350 C C . TYR A 1 172 ? -18.006 14.634 4.477 1.00 78.50 172 TYR A C 1
ATOM 1352 O O . TYR A 1 172 ? -16.853 14.192 4.440 1.00 78.50 172 TYR A O 1
ATOM 1360 N N . PRO A 1 173 ? -18.962 14.312 3.587 1.00 70.12 173 PRO A N 1
ATOM 1361 C CA . PRO A 1 173 ? -18.706 13.525 2.385 1.00 70.12 173 PRO A CA 1
ATOM 1362 C C . PRO A 1 173 ? -17.849 14.282 1.367 1.00 70.12 173 PRO A C 1
ATOM 1364 O O . PRO A 1 173 ? -17.893 15.535 1.369 1.00 70.12 173 PRO A O 1
#

Radius of gyration: 46.04 Å; chains: 1; bounding box: 125×49×124 Å